Protein AF-A0AAV0WAE3-F1 (afdb_monomer)

Solvent-accessible surface area (backbone atoms only — not comparable to full-atom values): 5796 Å² total; per-residue (Å²): 110,55,74,68,57,48,54,56,51,50,54,54,51,51,46,50,33,67,74,68,68,49,63,70,63,57,70,71,35,64,69,53,52,52,53,48,37,72,78,37,72,64,63,76,81,66,51,57,64,51,40,69,72,44,54,49,52,54,51,48,54,51,51,51,52,55,52,48,48,44,58,74,75,70,56,89,78,87,85,88,86,83,86,83,85,80,70,85,86,71,75,126

Sequence (92 aa):
MSIYGQKKIDNAFIKLITKDLQPFSVVDDIGFKEFVNLLNPSYKIPNRHAISKTLIPAAYEKCFNEVKEIVSNDLEMACMTTDCWTSRNTES

Foldseek 3Di:
DDPVVQVVVLLVVLCCCVVVVDDLCCLVDPVSVVVVCVVPVPHDRDHSCCSVPPSNVVVVVVVVVVVVCCVVPPDPDDDDDDDDDDDPVPDD

pLDDT: mean 93.43, std 8.04, range [50.62, 98.44]

Structure (mmCIF, N/CA/C/O backbone):
data_AF-A0AAV0WAE3-F1
#
_entry.id   AF-A0AAV0WAE3-F1
#
loop_
_atom_site.group_PDB
_atom_site.id
_atom_site.type_symbol
_atom_site.label_atom_id
_atom_site.label_alt_id
_atom_site.label_comp_id
_atom_site.label_asym_id
_atom_site.label_entity_id
_atom_site.label_seq_id
_atom_site.pdbx_PDB_ins_code
_atom_site.Cartn_x
_atom_site.Cartn_y
_atom_site.Cartn_z
_atom_site.occupancy
_atom_site.B_iso_or_equiv
_atom_site.auth_seq_id
_atom_site.auth_comp_id
_atom_site.auth_asym_id
_atom_site.auth_atom_id
_atom_site.pdbx_PDB_model_num
ATOM 1 N N . MET A 1 1 ? -1.127 -9.236 20.193 1.00 76.88 1 MET A N 1
ATOM 2 C CA . MET A 1 1 ? -0.418 -9.817 19.033 1.00 76.88 1 MET A CA 1
ATOM 3 C C . MET A 1 1 ? 1.055 -9.428 19.090 1.00 76.88 1 MET A C 1
ATOM 5 O O . MET A 1 1 ? 1.346 -8.340 19.574 1.00 76.88 1 MET A O 1
ATOM 9 N N . SER A 1 2 ? 1.977 -10.289 18.645 1.00 87.50 2 SER A N 1
ATOM 10 C CA . SER A 1 2 ? 3.395 -9.913 18.529 1.00 87.50 2 SER A CA 1
ATOM 11 C C . SER A 1 2 ? 3.596 -8.877 17.419 1.00 87.50 2 SER A C 1
ATOM 13 O O . SER A 1 2 ? 2.819 -8.820 16.466 1.00 87.50 2 SER A O 1
ATOM 15 N N . ILE A 1 3 ? 4.670 -8.087 17.503 1.00 81.19 3 ILE A N 1
ATOM 16 C CA . ILE A 1 3 ? 5.019 -7.098 16.466 1.00 81.19 3 ILE A CA 1
ATOM 17 C C . ILE A 1 3 ? 5.170 -7.775 15.093 1.00 81.19 3 ILE A C 1
ATOM 19 O O . ILE A 1 3 ? 4.746 -7.235 14.075 1.00 81.19 3 ILE A O 1
ATOM 23 N N . TYR A 1 4 ? 5.732 -8.987 15.068 1.00 84.25 4 TYR A N 1
ATOM 24 C CA . TYR A 1 4 ? 5.882 -9.774 13.846 1.00 84.25 4 TYR A CA 1
ATOM 25 C C . TYR A 1 4 ? 4.531 -10.225 13.272 1.00 84.25 4 TYR A C 1
ATOM 27 O O . TYR A 1 4 ? 4.308 -10.131 12.065 1.00 84.25 4 TYR A O 1
ATOM 35 N N . GLY A 1 5 ? 3.606 -10.660 14.136 1.00 90.38 5 GLY A N 1
ATOM 36 C CA . GLY A 1 5 ? 2.246 -11.021 13.733 1.00 90.38 5 GLY A CA 1
ATOM 37 C C . GLY A 1 5 ? 1.495 -9.841 13.117 1.00 90.38 5 GLY A C 1
ATOM 38 O O . GLY A 1 5 ? 0.908 -9.989 12.049 1.00 90.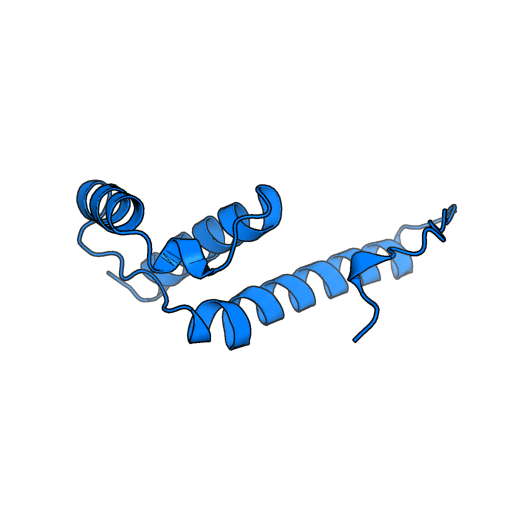38 5 GLY A O 1
ATOM 39 N N . GLN A 1 6 ? 1.596 -8.662 13.737 1.00 93.06 6 GLN A N 1
ATOM 40 C CA . GLN A 1 6 ? 0.964 -7.434 13.249 1.00 93.06 6 GLN A CA 1
ATOM 41 C C . GLN A 1 6 ? 1.495 -7.063 11.859 1.00 93.06 6 GLN A C 1
ATOM 43 O O . GLN A 1 6 ? 0.709 -6.939 10.923 1.00 93.06 6 GLN A O 1
ATOM 48 N N . LYS A 1 7 ? 2.825 -7.004 11.686 1.00 93.25 7 LYS A N 1
ATOM 49 C CA . LYS A 1 7 ? 3.452 -6.686 10.390 1.00 93.25 7 LYS A CA 1
ATOM 50 C C . LYS A 1 7 ? 3.023 -7.635 9.270 1.00 93.25 7 LYS A C 1
ATOM 52 O O . LYS A 1 7 ? 2.838 -7.204 8.135 1.00 93.25 7 LYS A O 1
ATOM 57 N N . LYS A 1 8 ? 2.870 -8.931 9.564 1.00 95.31 8 LYS A N 1
ATOM 58 C CA . LYS A 1 8 ? 2.444 -9.919 8.563 1.00 95.31 8 LYS A CA 1
ATOM 59 C C . LYS A 1 8 ? 1.024 -9.640 8.064 1.00 95.31 8 LYS A C 1
ATOM 61 O O . LYS A 1 8 ? 0.785 -9.730 6.862 1.00 95.31 8 LYS A O 1
ATOM 66 N N . ILE A 1 9 ? 0.108 -9.296 8.970 1.00 96.88 9 ILE A N 1
ATOM 67 C CA . ILE A 1 9 ? -1.277 -8.968 8.610 1.00 96.88 9 ILE A CA 1
ATOM 68 C C . ILE A 1 9 ? -1.344 -7.599 7.927 1.00 96.88 9 ILE A C 1
ATOM 70 O O . ILE A 1 9 ? -2.019 -7.486 6.911 1.00 96.88 9 ILE A O 1
ATOM 74 N N . ASP A 1 10 ? -0.579 -6.605 8.388 1.00 96.56 10 ASP A N 1
ATOM 75 C CA . ASP A 1 10 ? -0.493 -5.292 7.733 1.00 96.56 10 ASP A CA 1
ATOM 76 C C . ASP A 1 10 ? -0.052 -5.426 6.271 1.00 96.56 10 ASP A C 1
ATOM 78 O O . ASP A 1 10 ? -0.679 -4.859 5.384 1.00 96.56 10 ASP A O 1
ATOM 82 N N . ASN A 1 11 ? 0.964 -6.246 5.986 1.00 95.81 11 ASN A N 1
ATOM 83 C CA . ASN A 1 11 ? 1.399 -6.499 4.610 1.00 95.81 11 ASN A CA 1
ATOM 84 C C . ASN A 1 11 ? 0.300 -7.152 3.755 1.00 95.81 11 ASN A C 1
ATOM 86 O O . ASN A 1 11 ? 0.147 -6.810 2.581 1.00 95.81 11 ASN A O 1
ATOM 90 N N . ALA A 1 12 ? -0.471 -8.085 4.324 1.00 96.69 12 ALA A N 1
ATOM 91 C CA . ALA A 1 12 ? -1.600 -8.699 3.627 1.00 96.69 12 ALA A CA 1
ATOM 92 C C . ALA A 1 12 ? -2.725 -7.683 3.371 1.00 96.69 12 ALA A C 1
ATOM 94 O O . ALA A 1 12 ? -3.306 -7.670 2.288 1.00 96.69 12 ALA A O 1
ATOM 95 N N . PHE A 1 13 ? -2.990 -6.799 4.331 1.00 96.50 13 PHE A N 1
ATOM 96 C CA . PHE A 1 13 ? -3.993 -5.752 4.196 1.00 96.50 13 PHE A CA 1
ATOM 97 C C . PHE A 1 13 ? -3.590 -4.689 3.166 1.00 96.50 13 PHE A C 1
ATOM 99 O O . PHE A 1 13 ? -4.396 -4.307 2.323 1.00 96.50 13 PHE A O 1
ATOM 106 N N . ILE A 1 14 ? -2.323 -4.276 3.146 1.00 97.00 14 ILE A N 1
ATOM 107 C CA . ILE A 1 14 ? -1.798 -3.376 2.113 1.00 97.00 14 ILE A CA 1
ATOM 108 C C . ILE A 1 14 ? -1.901 -4.011 0.729 1.00 97.00 14 ILE A C 1
ATOM 110 O O . ILE A 1 14 ? -2.270 -3.325 -0.218 1.00 97.00 14 ILE A O 1
ATOM 114 N N . LYS A 1 15 ? -1.656 -5.321 0.614 1.00 96.69 15 LYS A N 1
ATOM 115 C CA . LYS A 1 15 ? -1.861 -6.051 -0.641 1.00 96.69 15 LYS A CA 1
ATOM 116 C C . LYS A 1 15 ? -3.324 -6.038 -1.090 1.00 96.69 15 LYS A C 1
ATOM 118 O O . LYS A 1 15 ? -3.557 -5.916 -2.283 1.00 96.69 15 LYS A O 1
ATOM 123 N N . LEU A 1 16 ? -4.288 -6.151 -0.174 1.00 96.69 16 LEU A N 1
ATOM 124 C CA . LEU A 1 16 ? -5.712 -6.001 -0.500 1.00 96.69 16 LEU A CA 1
ATOM 125 C C . LEU A 1 16 ? -5.999 -4.594 -1.046 1.00 96.69 16 LEU A C 1
ATOM 127 O O . LEU A 1 16 ? -6.615 -4.453 -2.096 1.00 96.69 16 LEU A O 1
ATOM 131 N N . ILE A 1 17 ? -5.470 -3.555 -0.395 1.00 96.12 17 ILE A N 1
ATOM 132 C CA . ILE A 1 17 ? -5.651 -2.170 -0.846 1.00 96.12 17 ILE A CA 1
ATOM 133 C C . ILE A 1 17 ? -5.065 -1.943 -2.241 1.00 96.12 17 ILE A C 1
ATOM 135 O O . ILE A 1 17 ? -5.736 -1.380 -3.103 1.00 96.12 17 ILE A O 1
ATOM 139 N N . THR A 1 18 ? -3.827 -2.375 -2.478 1.00 95.56 18 THR A N 1
ATOM 140 C CA . THR A 1 18 ? -3.133 -2.097 -3.742 1.00 95.56 18 THR A CA 1
ATOM 141 C C . THR A 1 18 ? -3.597 -2.988 -4.885 1.00 95.56 18 THR A C 1
ATOM 143 O O . THR A 1 18 ? -3.677 -2.517 -6.015 1.00 95.56 18 THR A O 1
ATOM 146 N N . LYS A 1 19 ? -3.915 -4.259 -4.617 1.00 96.06 19 LYS A N 1
ATOM 147 C CA . LYS A 1 19 ? -4.356 -5.204 -5.648 1.00 96.06 19 LYS A CA 1
ATOM 148 C C . LYS A 1 19 ? -5.792 -4.944 -6.090 1.00 96.06 19 LYS A C 1
ATOM 150 O O . LYS A 1 19 ? -6.069 -5.017 -7.283 1.00 96.06 19 LYS A O 1
ATOM 155 N N . ASP A 1 20 ? -6.668 -4.621 -5.145 1.00 97.19 20 ASP A N 1
ATOM 156 C CA . ASP A 1 20 ? -8.100 -4.468 -5.412 1.00 97.19 20 ASP A CA 1
ATOM 157 C C . ASP A 1 20 ? -8.503 -2.988 -5.544 1.00 97.19 20 ASP A C 1
ATOM 159 O O . ASP A 1 20 ? -9.691 -2.673 -5.570 1.00 97.19 20 ASP A O 1
ATOM 163 N N . LEU A 1 21 ? -7.513 -2.083 -5.605 1.00 94.94 21 LEU A N 1
ATOM 164 C CA . LEU A 1 21 ? -7.673 -0.627 -5.725 1.00 94.94 21 LEU A CA 1
ATOM 165 C C . LEU A 1 21 ? -8.655 -0.044 -4.696 1.00 94.94 21 LEU A C 1
ATOM 167 O O . LEU A 1 21 ? -9.435 0.861 -4.995 1.00 94.94 21 LEU A O 1
ATOM 171 N N . GLN A 1 22 ? -8.624 -0.572 -3.470 1.00 96.00 22 GLN A N 1
ATOM 172 C CA . GLN A 1 22 ? -9.535 -0.125 -2.421 1.00 96.00 22 GLN A CA 1
ATOM 173 C C . GLN A 1 22 ? -9.200 1.304 -1.986 1.00 96.00 22 GLN A C 1
ATOM 175 O O . GLN A 1 22 ? -8.022 1.654 -1.835 1.00 96.00 22 GLN A O 1
ATOM 180 N N . PRO A 1 23 ? -10.214 2.136 -1.706 1.00 95.06 23 PRO A N 1
ATOM 181 C CA . PRO A 1 23 ? -9.970 3.441 -1.126 1.00 95.06 23 PRO A CA 1
ATOM 182 C C . PRO A 1 23 ? -9.393 3.288 0.285 1.00 95.06 23 PRO A C 1
ATOM 184 O O . PRO A 1 23 ? -9.776 2.403 1.051 1.00 95.06 23 PRO A O 1
ATOM 187 N N . PHE A 1 24 ? -8.526 4.216 0.693 1.00 94.00 24 PHE A N 1
ATOM 188 C CA . PHE A 1 24 ? -7.969 4.203 2.053 1.00 94.00 24 PHE A CA 1
ATOM 189 C C . PHE A 1 24 ? -9.029 4.398 3.143 1.00 94.00 24 PHE A C 1
ATOM 191 O O . PHE A 1 24 ? -8.736 4.166 4.312 1.00 94.00 24 PHE A O 1
ATOM 198 N N . SER A 1 25 ? -10.244 4.819 2.782 1.00 94.81 25 SER A N 1
ATOM 199 C CA . SER A 1 25 ? -11.384 4.896 3.695 1.00 94.81 25 SER A CA 1
ATOM 200 C C . SER A 1 25 ? -11.869 3.539 4.190 1.00 94.81 25 SER A C 1
ATOM 202 O O . SER A 1 25 ? -12.562 3.520 5.197 1.00 94.81 25 SER A O 1
ATOM 204 N N . VAL A 1 26 ? -11.459 2.421 3.577 1.00 95.81 26 VAL A N 1
ATOM 205 C CA . VAL A 1 26 ? -11.845 1.070 4.024 1.00 95.81 26 VAL A CA 1
ATOM 206 C C . VAL A 1 26 ? -11.491 0.801 5.493 1.00 95.81 26 VAL A C 1
ATOM 208 O O . VAL A 1 26 ? -12.171 0.053 6.186 1.00 95.81 26 VAL A O 1
ATOM 211 N N . VAL A 1 27 ? -10.456 1.468 6.019 1.00 95.19 27 VAL A N 1
ATOM 212 C CA . VAL A 1 27 ? -10.083 1.387 7.444 1.00 95.19 27 VAL A CA 1
ATOM 213 C C . VAL A 1 27 ? -11.104 2.006 8.382 1.00 95.19 27 VAL A C 1
ATOM 215 O O . VAL A 1 27 ? -11.025 1.767 9.583 1.00 95.19 27 VAL A O 1
ATOM 218 N N . ASP A 1 28 ? -12.001 2.843 7.865 1.00 94.81 28 ASP A N 1
ATOM 219 C CA . ASP A 1 28 ? -13.015 3.556 8.628 1.00 94.81 28 ASP A CA 1
ATOM 220 C C . ASP A 1 28 ? -14.368 2.832 8.599 1.00 94.81 28 ASP A C 1
ATOM 222 O O . ASP A 1 28 ? -15.158 3.014 9.531 1.00 94.81 28 ASP A O 1
ATOM 226 N N . ASP A 1 29 ? -14.574 1.954 7.614 1.00 96.69 29 ASP A N 1
ATOM 227 C CA . ASP A 1 29 ? -15.813 1.221 7.373 1.00 96.69 29 ASP A CA 1
ATOM 228 C C . ASP A 1 29 ? -16.186 0.318 8.554 1.00 96.69 29 ASP A C 1
ATOM 230 O O . ASP A 1 29 ? -15.426 -0.557 8.981 1.00 96.69 29 ASP A O 1
ATOM 234 N N . ILE A 1 30 ? -17.399 0.515 9.075 1.00 98.00 30 ILE A N 1
ATOM 235 C CA . ILE A 1 30 ? -17.892 -0.177 10.275 1.00 98.00 30 ILE A CA 1
ATOM 236 C C . ILE A 1 30 ? -17.945 -1.692 10.039 1.00 98.00 30 ILE A C 1
ATOM 238 O O . ILE A 1 30 ? -17.350 -2.449 10.802 1.00 98.00 30 ILE A O 1
ATOM 242 N N . GLY A 1 31 ? -18.565 -2.131 8.938 1.00 98.38 31 GLY A N 1
ATOM 243 C CA . GLY A 1 31 ? -18.685 -3.557 8.619 1.00 98.38 31 GLY A CA 1
ATOM 244 C C . GLY A 1 31 ? -17.335 -4.243 8.384 1.00 98.38 31 GLY A C 1
ATOM 245 O O . GLY A 1 31 ? -17.148 -5.390 8.783 1.00 98.38 31 GLY A O 1
ATOM 246 N N . PHE A 1 32 ? -16.355 -3.536 7.806 1.00 97.00 32 PHE A N 1
ATOM 247 C CA . PHE A 1 32 ? -15.005 -4.077 7.638 1.00 97.00 32 PHE A CA 1
ATOM 248 C C . PHE A 1 32 ? -14.305 -4.266 8.987 1.00 97.00 32 PHE A C 1
ATOM 250 O O . PHE A 1 32 ? -13.726 -5.324 9.240 1.00 97.00 32 PHE A O 1
ATOM 257 N N . LYS A 1 33 ? -14.399 -3.279 9.888 1.00 97.62 33 LYS A N 1
ATOM 258 C CA . LYS A 1 33 ? -13.855 -3.388 11.251 1.00 97.62 33 LYS A CA 1
ATOM 259 C C . LYS A 1 33 ? -14.469 -4.557 12.012 1.00 97.62 33 LYS A C 1
ATOM 261 O O . LYS A 1 33 ? -13.734 -5.309 12.647 1.00 97.62 33 LYS A O 1
ATOM 266 N N . GLU A 1 34 ? -15.786 -4.722 11.934 1.00 98.44 34 GLU A N 1
ATOM 267 C CA . GLU A 1 34 ? -16.503 -5.829 12.575 1.00 98.44 34 GLU A CA 1
ATOM 268 C C . GLU A 1 34 ? -16.055 -7.185 12.022 1.00 98.44 34 GLU A C 1
ATOM 270 O O . GLU A 1 34 ? -15.708 -8.080 12.794 1.00 98.44 34 GLU A O 1
ATOM 275 N N . PHE A 1 35 ? -15.977 -7.312 10.694 1.00 98.25 35 PHE A N 1
ATOM 276 C CA . PHE A 1 35 ? -15.498 -8.516 10.018 1.00 98.25 35 PHE A CA 1
ATOM 277 C C . PHE A 1 35 ? -14.071 -8.890 10.441 1.00 98.25 35 PHE A C 1
ATOM 279 O O . PHE A 1 35 ? -13.811 -10.024 10.849 1.00 98.25 35 PHE A O 1
ATOM 286 N N . VAL A 1 36 ? -13.142 -7.932 10.399 1.00 97.31 36 VAL A N 1
ATOM 287 C CA . VAL A 1 36 ? -11.743 -8.151 10.787 1.00 97.31 36 VAL A CA 1
ATOM 288 C C . VAL A 1 36 ? -11.624 -8.494 12.271 1.00 97.31 36 VAL A C 1
ATOM 290 O O . VAL A 1 36 ? -10.865 -9.397 12.624 1.00 97.31 36 VAL A O 1
ATOM 293 N N . ASN A 1 37 ? -12.385 -7.821 13.136 1.00 97.12 37 ASN A N 1
ATOM 294 C CA . ASN A 1 37 ? -12.390 -8.100 14.568 1.00 97.12 37 ASN A CA 1
ATOM 295 C C . ASN A 1 37 ? -12.927 -9.506 14.871 1.00 97.12 37 ASN A C 1
ATOM 297 O O . ASN A 1 37 ? -12.390 -10.175 15.748 1.00 97.12 37 ASN A O 1
ATOM 301 N N . LEU A 1 38 ? -13.935 -9.984 14.133 1.00 98.31 38 LEU A N 1
ATOM 302 C CA . LEU A 1 38 ? -14.447 -11.347 14.286 1.00 98.31 38 LEU A CA 1
ATOM 303 C C . LEU A 1 38 ? -13.416 -12.400 13.851 1.00 98.31 38 LEU A C 1
ATOM 305 O O . LEU A 1 38 ? -13.264 -13.424 14.515 1.00 98.31 38 LEU A O 1
ATOM 309 N N . LEU A 1 39 ? -12.684 -12.143 12.763 1.00 97.19 39 LEU A N 1
ATOM 310 C CA . LEU A 1 39 ? -11.624 -13.036 12.288 1.00 97.19 39 LEU A CA 1
ATOM 311 C C . LEU A 1 39 ? -10.400 -13.045 13.210 1.00 97.19 39 LEU A C 1
ATOM 313 O O . LEU A 1 39 ? -9.783 -14.090 13.420 1.00 97.19 39 LEU A O 1
ATOM 317 N N . ASN A 1 40 ? -10.007 -11.879 13.721 1.00 95.62 40 ASN A N 1
ATOM 318 C CA . ASN A 1 40 ? -8.861 -11.735 14.605 1.00 95.62 40 ASN A CA 1
ATOM 319 C C . ASN A 1 40 ? -9.019 -10.527 15.545 1.00 95.62 40 ASN A C 1
ATOM 321 O O . ASN A 1 40 ? -8.530 -9.437 15.233 1.00 95.62 40 ASN A O 1
ATOM 325 N N . PRO A 1 41 ? -9.573 -10.733 16.753 1.00 96.00 41 PRO A N 1
ATOM 326 C CA . PRO A 1 41 ? -9.801 -9.654 17.718 1.00 96.00 41 PRO A CA 1
ATOM 327 C C . PRO A 1 41 ? -8.518 -8.966 18.203 1.00 96.00 41 PRO A C 1
ATOM 329 O O . PRO A 1 41 ? -8.545 -7.888 18.790 1.00 96.00 41 PRO A O 1
ATOM 332 N N . SER A 1 42 ? -7.365 -9.613 18.016 1.00 95.44 42 SER A N 1
ATOM 333 C CA . SER A 1 42 ? -6.077 -9.097 18.479 1.00 95.44 42 SER A CA 1
ATOM 334 C C . SER A 1 42 ? -5.351 -8.237 17.443 1.00 95.44 42 SER A C 1
ATOM 336 O O . SER A 1 42 ? -4.314 -7.650 17.775 1.00 95.44 42 SER A O 1
ATOM 338 N N . TYR A 1 43 ? -5.861 -8.177 16.208 1.00 96.12 43 TYR A N 1
ATOM 339 C CA . TYR A 1 43 ? -5.320 -7.334 15.149 1.00 96.12 43 TYR A CA 1
ATOM 340 C C . TYR A 1 43 ? -5.834 -5.904 15.295 1.00 96.12 43 TYR A C 1
ATOM 342 O O . TYR A 1 43 ? -7.037 -5.663 15.381 1.00 96.12 43 TYR A O 1
ATOM 350 N N . LYS A 1 44 ? -4.915 -4.938 15.297 1.00 94.06 44 LYS A N 1
ATOM 351 C CA . LYS A 1 44 ? -5.278 -3.521 15.273 1.00 94.06 44 LYS A CA 1
ATOM 352 C C . LYS A 1 44 ? -5.160 -3.019 13.847 1.00 94.06 44 LYS A C 1
ATOM 354 O O . LYS A 1 44 ? -4.049 -2.926 13.335 1.00 94.06 44 LYS A O 1
ATOM 359 N N . ILE A 1 45 ? -6.290 -2.692 13.227 1.00 95.44 45 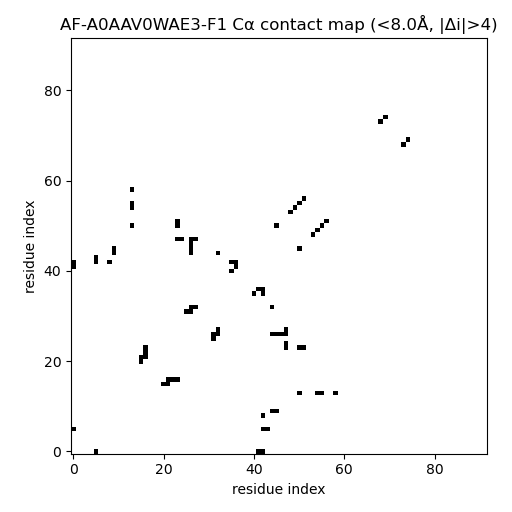ILE A N 1
ATOM 360 C CA . ILE A 1 45 ? -6.305 -2.109 11.884 1.00 95.44 45 ILE A CA 1
ATOM 361 C C . ILE A 1 45 ? -5.508 -0.790 11.917 1.00 95.44 45 ILE A C 1
ATOM 363 O O . ILE A 1 45 ? -5.803 0.073 12.753 1.00 95.44 45 ILE A O 1
ATOM 367 N N . PRO A 1 46 ? -4.494 -0.614 11.050 1.00 95.56 46 PRO A N 1
ATOM 368 C CA . PRO A 1 46 ? -3.773 0.643 10.926 1.00 95.56 46 PRO A CA 1
ATOM 369 C C . PRO A 1 46 ? -4.725 1.780 10.563 1.00 95.56 46 PRO A C 1
ATOM 371 O O . PRO A 1 46 ? -5.607 1.627 9.722 1.00 95.56 46 PRO A O 1
ATOM 374 N N . ASN A 1 47 ? -4.528 2.948 11.167 1.00 94.44 47 ASN A N 1
ATOM 375 C CA . ASN A 1 47 ? -5.317 4.118 10.800 1.00 94.44 47 ASN A CA 1
ATOM 376 C C . ASN A 1 47 ? -4.928 4.641 9.402 1.00 94.44 47 ASN A C 1
ATOM 378 O O . ASN A 1 47 ? -3.849 4.349 8.875 1.00 94.44 47 ASN A O 1
ATOM 382 N N . ARG A 1 48 ? -5.789 5.484 8.822 1.00 95.00 48 ARG A N 1
ATOM 383 C CA . ARG A 1 48 ? -5.590 6.064 7.483 1.00 95.00 48 ARG A CA 1
ATOM 384 C C . ARG A 1 48 ? -4.250 6.797 7.330 1.00 95.00 48 ARG A C 1
ATOM 386 O O . ARG A 1 48 ? -3.645 6.761 6.257 1.00 95.00 48 ARG A O 1
ATOM 393 N N . HIS A 1 49 ? -3.768 7.457 8.386 1.00 94.94 49 HIS A N 1
ATOM 394 C CA . HIS A 1 49 ? -2.479 8.150 8.361 1.00 94.94 49 HIS A CA 1
ATOM 395 C C . HIS A 1 49 ? -1.320 7.157 8.208 1.00 94.94 49 HIS A C 1
ATOM 397 O O . HIS A 1 49 ? -0.489 7.332 7.324 1.00 94.94 49 HIS A O 1
ATOM 403 N N . ALA A 1 50 ? -1.307 6.078 8.993 1.00 95.12 50 ALA A N 1
ATOM 404 C CA . ALA A 1 50 ? -0.295 5.028 8.898 1.00 95.12 50 ALA A CA 1
ATOM 405 C C . ALA A 1 50 ? -0.288 4.357 7.514 1.00 95.12 50 ALA A C 1
ATOM 407 O O . ALA A 1 50 ? 0.780 4.104 6.954 1.00 95.12 50 ALA A O 1
ATOM 408 N N . ILE A 1 51 ? -1.466 4.123 6.924 1.00 95.38 51 ILE A N 1
ATOM 409 C CA . ILE A 1 51 ? -1.565 3.585 5.560 1.00 95.38 51 ILE A CA 1
ATOM 410 C C . ILE A 1 51 ? -0.965 4.556 4.544 1.00 95.38 51 ILE A C 1
ATOM 412 O O . ILE A 1 51 ? -0.027 4.201 3.833 1.00 95.38 51 ILE A O 1
ATOM 416 N N . SER A 1 52 ? -1.478 5.785 4.500 1.00 94.25 52 SER A N 1
ATOM 417 C CA . SER A 1 52 ? -1.130 6.759 3.458 1.00 94.25 52 SER A CA 1
ATOM 418 C C . SER A 1 52 ? 0.289 7.317 3.571 1.00 94.25 52 SER A C 1
ATOM 420 O O . SER A 1 52 ? 0.887 7.656 2.553 1.00 94.25 52 SER A O 1
ATOM 422 N N . LYS A 1 53 ? 0.836 7.438 4.786 1.00 96.62 53 LYS A N 1
ATOM 423 C CA . LYS A 1 53 ? 2.139 8.079 5.028 1.00 96.62 53 LYS A CA 1
ATOM 424 C C . LYS A 1 53 ? 3.273 7.105 5.297 1.00 96.62 53 LYS A C 1
ATOM 426 O O . LYS A 1 53 ? 4.423 7.528 5.273 1.00 96.62 53 LYS A O 1
ATOM 431 N N . THR A 1 54 ? 2.983 5.833 5.555 1.00 95.69 54 THR A N 1
ATOM 432 C CA . THR A 1 54 ? 4.024 4.880 5.960 1.00 95.69 54 THR A CA 1
ATOM 433 C C . THR A 1 54 ? 3.950 3.585 5.170 1.00 95.69 54 THR A C 1
ATOM 435 O O . THR A 1 54 ? 4.891 3.255 4.453 1.00 95.69 54 THR A O 1
ATOM 438 N N . LEU A 1 55 ? 2.837 2.857 5.258 1.00 96.19 55 LEU A N 1
ATOM 439 C CA . LEU A 1 55 ? 2.757 1.499 4.720 1.00 96.19 55 LEU A CA 1
ATOM 440 C C . LEU A 1 55 ? 2.680 1.464 3.186 1.00 96.19 55 LEU A C 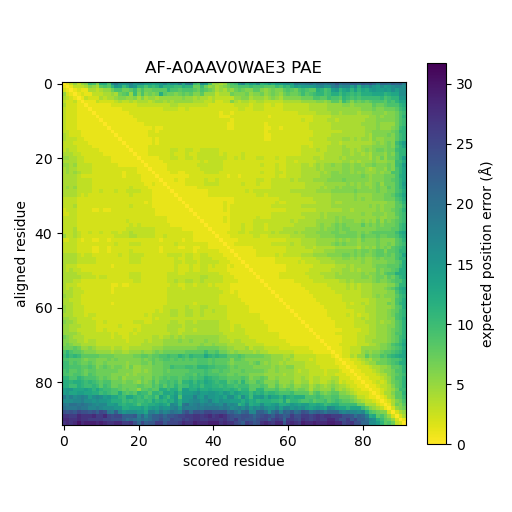1
ATOM 442 O O . LEU A 1 55 ? 3.394 0.678 2.567 1.00 96.19 55 LEU A O 1
ATOM 446 N N . ILE A 1 56 ? 1.861 2.324 2.569 1.00 95.88 56 ILE A N 1
ATOM 447 C CA . ILE A 1 56 ? 1.770 2.420 1.104 1.00 95.88 56 ILE A CA 1
ATOM 448 C C . ILE A 1 56 ? 3.075 2.954 0.496 1.00 95.88 56 ILE A C 1
ATOM 450 O O . ILE A 1 56 ? 3.581 2.301 -0.415 1.00 95.88 56 ILE A O 1
ATOM 454 N N . PRO A 1 57 ? 3.683 4.050 1.000 1.00 96.81 57 PRO A N 1
ATOM 455 C CA . PRO A 1 57 ? 4.993 4.488 0.519 1.00 96.81 57 PRO A CA 1
ATOM 456 C C . PRO A 1 57 ? 6.071 3.404 0.625 1.00 96.81 57 PRO A C 1
ATOM 458 O O . PRO A 1 57 ? 6.807 3.184 -0.329 1.00 96.81 57 PRO A O 1
ATOM 461 N N . ALA A 1 58 ? 6.130 2.661 1.737 1.00 96.19 58 ALA A N 1
ATOM 462 C CA . ALA A 1 58 ? 7.086 1.562 1.881 1.00 96.19 58 ALA A CA 1
ATOM 463 C C . ALA A 1 58 ? 6.832 0.418 0.880 1.00 96.19 58 ALA A C 1
ATOM 465 O O . ALA A 1 58 ? 7.780 -0.159 0.347 1.00 96.19 58 ALA A O 1
ATOM 466 N N . ALA A 1 59 ? 5.565 0.088 0.606 1.00 95.44 59 ALA A N 1
ATOM 467 C CA . ALA A 1 59 ? 5.207 -0.908 -0.401 1.00 95.44 59 ALA A CA 1
ATOM 468 C C . ALA A 1 59 ? 5.550 -0.442 -1.827 1.00 95.44 59 ALA A C 1
ATOM 470 O O . ALA A 1 59 ? 6.027 -1.249 -2.626 1.00 95.44 59 ALA A O 1
ATOM 471 N N . TYR A 1 60 ? 5.354 0.846 -2.125 1.00 96.69 60 TYR A N 1
ATOM 472 C CA . TYR A 1 60 ? 5.772 1.463 -3.382 1.00 96.69 60 TYR A CA 1
ATOM 473 C C . TYR A 1 60 ? 7.287 1.388 -3.555 1.00 96.69 60 TYR A C 1
ATOM 475 O O . TYR A 1 60 ? 7.737 0.859 -4.561 1.00 96.69 60 TYR A O 1
ATOM 483 N N . GLU A 1 61 ? 8.068 1.834 -2.568 1.00 98.00 61 GLU A N 1
ATOM 484 C CA . GLU A 1 61 ? 9.536 1.799 -2.632 1.00 98.00 61 GLU A CA 1
ATOM 485 C C . GLU A 1 61 ? 10.057 0.379 -2.845 1.00 98.00 61 GLU A C 1
ATOM 487 O O . GLU A 1 61 ? 10.964 0.148 -3.643 1.00 98.00 61 GLU A O 1
ATOM 492 N N . LYS A 1 62 ? 9.455 -0.606 -2.171 1.00 96.25 62 LYS A N 1
ATOM 493 C CA . LYS A 1 62 ? 9.796 -2.009 -2.392 1.00 96.25 62 LYS A CA 1
ATOM 494 C C . LYS A 1 62 ? 9.530 -2.430 -3.845 1.00 96.25 62 LYS A C 1
ATOM 496 O O . LYS A 1 62 ? 10.438 -2.941 -4.489 1.00 96.25 62 LYS A O 1
ATOM 501 N N . CYS A 1 63 ? 8.323 -2.182 -4.355 1.00 96.69 63 CYS A N 1
ATOM 502 C CA . CYS A 1 63 ? 7.941 -2.513 -5.732 1.00 96.69 63 CYS A CA 1
ATOM 503 C C . CYS A 1 63 ? 8.826 -1.789 -6.758 1.00 96.69 63 CYS A C 1
ATOM 505 O O . CYS A 1 63 ? 9.303 -2.392 -7.713 1.00 96.69 63 CYS A O 1
ATOM 507 N N . PHE A 1 64 ? 9.100 -0.505 -6.534 1.00 97.81 64 PHE A N 1
ATOM 508 C CA . PHE A 1 64 ? 9.963 0.306 -7.381 1.00 97.81 64 PHE A CA 1
ATOM 509 C C . PHE A 1 64 ? 11.366 -0.289 -7.474 1.00 97.81 64 PHE A C 1
ATOM 511 O O . PHE A 1 64 ? 11.893 -0.428 -8.574 1.00 97.81 64 PHE A O 1
ATOM 518 N N . ASN A 1 65 ? 11.961 -0.671 -6.342 1.00 98.31 65 ASN A N 1
ATOM 519 C CA . ASN A 1 65 ? 13.291 -1.272 -6.332 1.00 98.31 65 ASN A CA 1
ATOM 520 C C . ASN A 1 65 ? 13.305 -2.650 -7.010 1.00 98.31 65 ASN A C 1
ATOM 522 O O . ASN A 1 65 ? 14.220 -2.911 -7.783 1.00 98.31 65 ASN A O 1
ATOM 526 N N . GLU A 1 66 ? 12.279 -3.481 -6.795 1.00 97.44 66 GLU A N 1
ATOM 527 C CA . GLU A 1 66 ? 12.125 -4.774 -7.485 1.00 97.44 66 GLU A CA 1
ATOM 528 C C . GLU A 1 66 ? 12.036 -4.586 -9.009 1.00 97.44 66 GLU A C 1
ATOM 530 O O . GLU A 1 66 ? 12.771 -5.216 -9.766 1.00 97.44 66 GLU A O 1
ATOM 535 N N . VAL A 1 67 ? 11.189 -3.665 -9.478 1.00 97.06 67 VAL A N 1
ATOM 536 C CA . VAL A 1 67 ? 11.056 -3.362 -10.911 1.00 97.06 67 VAL A CA 1
ATOM 537 C C . VAL A 1 67 ? 12.345 -2.765 -11.469 1.00 97.06 67 VAL A C 1
ATOM 539 O O . VAL A 1 67 ? 12.770 -3.139 -12.558 1.00 97.06 67 VAL A O 1
ATOM 542 N N . LYS A 1 68 ? 12.998 -1.861 -10.734 1.00 97.62 68 LYS A N 1
ATOM 543 C CA . LYS A 1 68 ? 14.274 -1.266 -11.141 1.00 97.62 68 LYS A CA 1
ATOM 544 C C . LYS A 1 68 ? 15.353 -2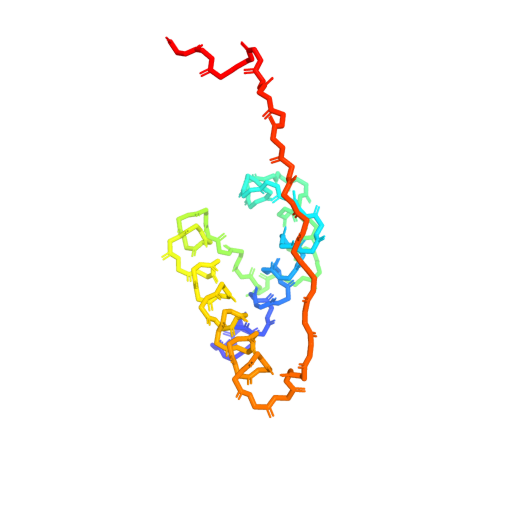.329 -11.314 1.00 97.62 68 LYS A C 1
ATOM 546 O O . LYS A 1 68 ? 16.127 -2.234 -12.262 1.00 97.62 68 LYS A O 1
ATOM 551 N N . GLU A 1 69 ? 15.413 -3.313 -10.424 1.00 98.06 69 GLU A N 1
ATOM 552 C CA . GLU A 1 69 ? 16.357 -4.425 -10.519 1.00 98.06 69 GLU A CA 1
ATOM 553 C C . GLU A 1 69 ? 16.107 -5.249 -11.787 1.00 98.06 69 GLU A C 1
ATOM 555 O O . GLU A 1 69 ? 17.033 -5.424 -12.577 1.00 98.06 69 GLU A O 1
ATOM 560 N N . ILE A 1 70 ? 14.849 -5.621 -12.052 1.00 96.75 70 ILE A N 1
ATOM 561 C CA . ILE A 1 70 ? 14.446 -6.340 -13.275 1.00 96.75 70 ILE A CA 1
ATOM 562 C C . ILE A 1 70 ? 14.836 -5.545 -14.529 1.00 96.75 70 ILE A C 1
ATOM 564 O O . ILE A 1 70 ? 15.434 -6.079 -15.458 1.00 96.75 70 ILE A O 1
ATOM 568 N N . VAL A 1 71 ? 14.533 -4.244 -14.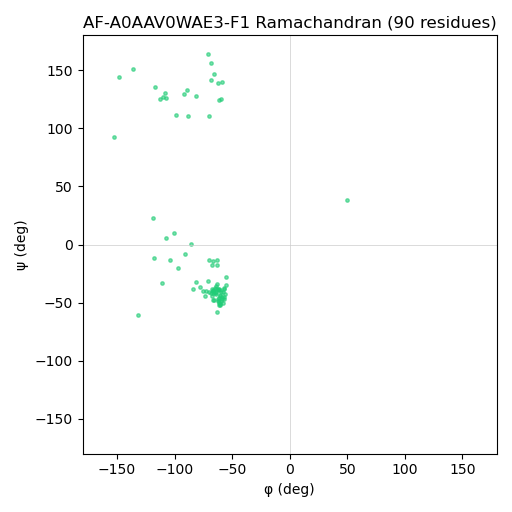550 1.00 96.69 71 VAL A N 1
ATOM 569 C CA . VAL A 1 71 ? 14.861 -3.356 -15.675 1.00 96.69 71 VAL A CA 1
ATOM 570 C C . VAL A 1 71 ? 16.373 -3.225 -15.872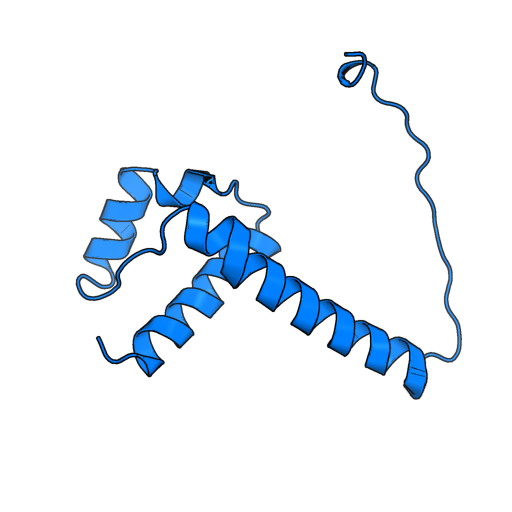 1.00 96.69 71 VAL A C 1
ATOM 572 O O . VAL A 1 71 ? 16.830 -3.110 -17.004 1.00 96.69 71 VAL A O 1
ATOM 575 N N . SER A 1 72 ? 17.151 -3.217 -14.789 1.00 96.94 72 SER A N 1
ATOM 576 C CA . SER A 1 72 ? 18.600 -2.988 -14.858 1.00 96.94 72 SER A CA 1
ATOM 577 C C . SER A 1 72 ? 19.382 -4.246 -15.227 1.00 96.94 72 SER A C 1
ATOM 579 O O . SER A 1 72 ? 20.433 -4.132 -15.853 1.00 96.94 72 SER A O 1
ATOM 581 N N . ASN A 1 73 ? 18.894 -5.419 -14.817 1.00 97.00 73 ASN A N 1
ATOM 582 C CA . ASN A 1 73 ? 19.651 -6.668 -14.894 1.00 97.00 73 ASN A CA 1
ATOM 583 C C . ASN A 1 73 ? 19.099 -7.658 -15.928 1.00 97.00 73 ASN A C 1
ATOM 585 O O . ASN A 1 73 ? 19.887 -8.375 -16.540 1.00 97.00 73 ASN A O 1
ATOM 589 N N . ASP A 1 74 ? 17.781 -7.687 -16.141 1.00 95.75 74 ASP A N 1
ATOM 590 C CA . ASP A 1 74 ? 17.115 -8.785 -16.858 1.00 95.75 74 ASP A CA 1
ATOM 591 C C . ASP A 1 74 ? 16.420 -8.339 -18.158 1.00 95.75 74 ASP A C 1
ATOM 593 O O . ASP A 1 74 ? 15.986 -9.169 -18.959 1.00 95.75 74 ASP A O 1
ATOM 597 N N . LEU A 1 75 ? 16.273 -7.030 -18.378 1.00 95.50 75 LEU A N 1
ATOM 598 C CA . LEU A 1 75 ? 15.480 -6.483 -19.477 1.00 95.50 75 LEU A CA 1
ATOM 599 C C . LEU A 1 75 ? 16.304 -6.306 -20.761 1.00 95.50 75 LEU A C 1
ATOM 601 O O . LEU A 1 75 ? 17.121 -5.397 -20.872 1.00 95.50 75 LEU A O 1
ATOM 605 N N . GLU A 1 76 ? 16.018 -7.120 -21.776 1.00 96.50 76 GLU A N 1
ATOM 606 C CA . GLU A 1 76 ? 16.637 -7.003 -23.107 1.00 96.50 76 GLU A CA 1
ATOM 607 C C . GLU A 1 76 ? 15.922 -5.977 -24.006 1.00 96.50 76 GLU A C 1
ATOM 609 O O . GLU A 1 76 ? 16.553 -5.225 -24.749 1.00 96.50 76 GLU A O 1
ATOM 614 N N . MET A 1 77 ? 14.589 -5.922 -23.933 1.00 95.44 77 MET A N 1
ATOM 615 C CA . MET A 1 77 ? 13.756 -5.047 -24.757 1.00 95.44 77 MET A CA 1
ATOM 616 C C . MET A 1 77 ? 12.506 -4.614 -23.988 1.00 95.44 77 MET A C 1
ATOM 618 O O . MET A 1 77 ? 11.908 -5.407 -23.264 1.00 95.44 77 MET A O 1
ATOM 622 N N . ALA A 1 78 ? 12.067 -3.372 -24.196 1.00 94.12 78 ALA A N 1
ATOM 623 C CA . ALA A 1 78 ? 10.791 -2.874 -23.695 1.00 94.12 78 ALA A CA 1
ATOM 624 C C . ALA A 1 78 ? 10.041 -2.066 -24.756 1.00 94.12 78 ALA A C 1
ATOM 626 O O . ALA A 1 78 ? 10.637 -1.407 -25.607 1.00 94.12 78 ALA A O 1
ATOM 627 N N . CYS A 1 79 ? 8.714 -2.089 -24.662 1.00 95.56 79 CYS A N 1
ATOM 628 C CA . CYS A 1 79 ? 7.819 -1.196 -25.382 1.00 95.56 79 CYS A CA 1
ATOM 629 C C . CYS A 1 79 ? 7.063 -0.350 -24.354 1.00 95.56 79 CYS A C 1
ATOM 631 O O . CYS A 1 79 ? 6.591 -0.877 -23.347 1.00 95.56 79 CYS A O 1
ATOM 633 N N . MET A 1 80 ? 6.959 0.954 -24.602 1.00 93.62 80 MET A N 1
ATOM 634 C CA . MET A 1 80 ? 6.210 1.881 -23.757 1.00 93.62 80 MET A CA 1
ATOM 635 C C . MET A 1 80 ? 4.999 2.382 -24.530 1.00 93.62 80 MET A C 1
ATOM 637 O O . MET A 1 80 ? 5.134 2.921 -25.628 1.00 93.62 80 MET A O 1
ATOM 641 N N . THR A 1 81 ? 3.821 2.225 -23.944 1.00 95.44 81 THR A N 1
ATOM 642 C CA . THR A 1 81 ? 2.581 2.805 -24.456 1.00 95.44 81 THR A CA 1
ATOM 643 C C . THR A 1 81 ? 2.144 3.905 -23.505 1.00 95.44 81 THR A C 1
ATOM 645 O O . THR A 1 81 ? 2.019 3.661 -22.306 1.00 95.44 81 THR A O 1
ATOM 648 N N . THR A 1 82 ? 1.897 5.098 -24.034 1.00 93.38 82 THR A 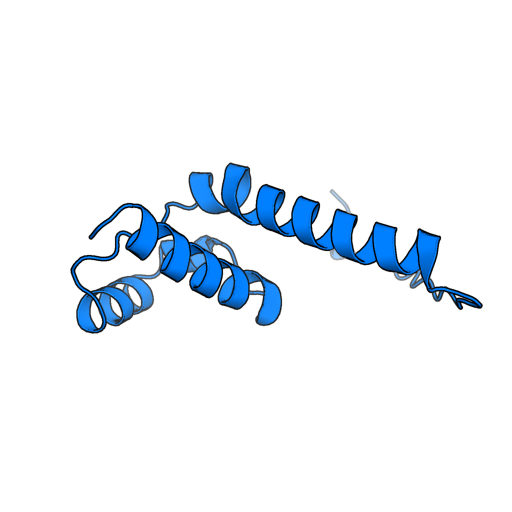N 1
ATOM 649 C CA . THR A 1 82 ? 1.418 6.235 -23.246 1.00 93.38 82 THR A CA 1
ATOM 650 C C . THR A 1 82 ? -0.030 6.506 -23.599 1.00 93.38 82 THR A C 1
ATOM 652 O O . THR A 1 82 ? -0.372 6.621 -24.775 1.00 93.38 82 THR A O 1
ATOM 655 N N . ASP A 1 83 ? -0.865 6.623 -22.573 1.00 92.50 83 ASP A N 1
ATOM 656 C CA . ASP A 1 83 ? -2.225 7.117 -22.710 1.00 92.50 83 ASP A CA 1
ATOM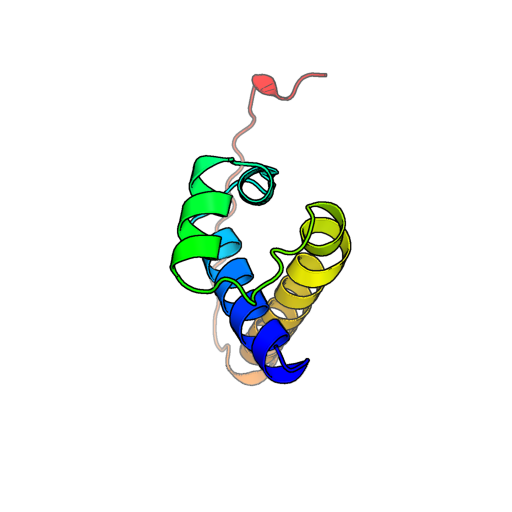 657 C C . ASP A 1 83 ? -2.255 8.642 -22.488 1.00 92.50 83 ASP A C 1
ATOM 659 O O . ASP A 1 83 ? -1.697 9.139 -21.509 1.00 92.50 83 ASP A O 1
ATOM 663 N N . CYS A 1 84 ? -2.880 9.381 -23.409 1.00 91.75 84 CYS A N 1
ATOM 664 C CA . CYS A 1 84 ? -2.902 10.848 -23.456 1.00 91.75 84 CYS A CA 1
ATOM 665 C C . CYS A 1 84 ? -4.323 11.438 -23.328 1.00 91.75 84 CYS A C 1
ATOM 667 O O . CYS A 1 84 ? -4.566 12.563 -23.774 1.00 91.75 84 CYS A O 1
ATOM 669 N N . TRP A 1 85 ? -5.285 10.706 -22.754 1.00 90.88 85 TRP A N 1
ATOM 670 C CA . TRP A 1 85 ? -6.624 11.253 -22.498 1.00 90.88 85 TRP A CA 1
ATOM 671 C C . TRP A 1 85 ? -6.599 12.443 -21.526 1.00 90.88 85 TRP A C 1
ATOM 673 O O . TRP A 1 85 ? -5.922 12.431 -20.501 1.00 90.88 85 TRP A O 1
ATOM 683 N N . THR A 1 86 ? -7.408 13.464 -21.823 1.00 84.38 86 THR A N 1
ATOM 684 C CA . THR A 1 86 ? -7.678 14.594 -20.920 1.00 84.38 86 THR A CA 1
ATOM 685 C C . THR A 1 86 ? -9.100 14.477 -20.371 1.00 84.38 86 THR A C 1
ATOM 687 O O . THR A 1 86 ? -10.054 14.357 -21.139 1.00 84.38 86 THR A O 1
ATOM 690 N N . SER A 1 87 ? -9.261 14.512 -19.045 1.00 86.25 87 SER A N 1
ATOM 691 C CA . SER A 1 87 ? -10.576 14.516 -18.389 1.00 86.25 87 SER A CA 1
ATOM 692 C C . SER A 1 87 ? -11.087 15.943 -18.202 1.00 86.25 87 SER A C 1
ATOM 694 O O . SER A 1 87 ? -10.379 16.792 -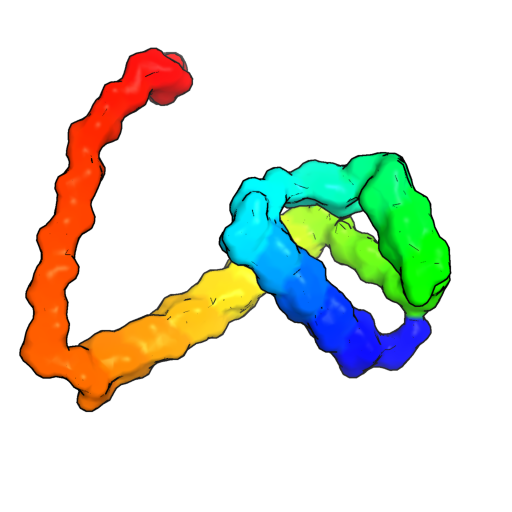17.669 1.00 86.25 87 SER A O 1
ATOM 696 N N . ARG A 1 88 ? -12.352 16.192 -18.560 1.00 82.75 88 ARG A N 1
ATOM 697 C CA . ARG A 1 88 ? -13.036 17.476 -18.304 1.00 82.75 88 ARG A CA 1
ATOM 698 C C . ARG A 1 88 ? -13.347 17.711 -16.821 1.00 82.75 88 ARG A C 1
ATOM 700 O O . ARG A 1 88 ? -13.698 18.815 -16.439 1.00 82.75 88 ARG A O 1
ATOM 707 N N . ASN A 1 89 ? -13.239 16.676 -15.987 1.00 76.75 89 ASN A N 1
ATOM 708 C CA . ASN A 1 89 ? -13.585 16.729 -14.565 1.00 76.75 89 ASN A CA 1
ATOM 709 C C . ASN A 1 89 ? -12.433 17.229 -13.668 1.00 76.75 89 ASN A C 1
ATOM 711 O O . ASN A 1 89 ? -12.590 17.254 -12.450 1.00 76.75 89 ASN A O 1
ATOM 715 N N . THR A 1 90 ? -11.283 17.566 -14.263 1.00 61.47 90 THR A N 1
ATOM 716 C CA . THR A 1 90 ? -10.060 18.019 -13.575 1.00 61.47 90 THR A CA 1
ATOM 717 C C . THR A 1 90 ? -9.794 19.520 -13.776 1.00 61.47 90 THR A C 1
ATOM 719 O O . THR A 1 90 ? -8.757 20.020 -13.348 1.00 61.47 90 THR A O 1
ATOM 722 N N . GLU A 1 91 ? -10.714 20.253 -14.412 1.00 50.62 91 GLU A N 1
ATOM 723 C CA . GLU A 1 91 ? -10.695 21.720 -14.417 1.00 50.62 91 GLU A CA 1
ATOM 724 C C . GLU A 1 91 ? -11.052 22.206 -13.002 1.00 50.62 91 GLU A C 1
ATOM 726 O O . GLU A 1 91 ? -12.160 21.970 -12.517 1.00 50.62 91 GLU A O 1
ATOM 731 N N . SER A 1 92 ? -10.063 22.782 -12.309 1.00 57.03 92 SER A N 1
ATOM 732 C CA . SER A 1 92 ? -10.227 23.451 -11.008 1.00 57.03 92 SER A CA 1
ATOM 733 C C . SER A 1 92 ? -10.594 24.915 -11.193 1.00 57.03 92 SER A C 1
ATOM 735 O O . SER A 1 92 ? -10.070 25.518 -12.157 1.00 57.03 92 SER A O 1
#

InterPro domains:
  IPR052035 Zinc finger BED domain-containing [PTHR46481] (5-91)

Mean predicted aligned error: 5.16 Å

Organism: NCBI:txid13131

Secondary structure (DSSP, 8-state):
--HHHHHHHHHHHHHHHHHTT--GGGGT-HHHHHHHHHH-TT--PPPHHHIIIIIHHHHHHHHHHHHHHHHHHT-S-----------GGG--

Radius of gyration: 17.79 Å; Cα contacts (8 Å, |Δi|>4): 42; chains: 1; bounding box: 38×36×44 Å